Protein AF-A0A921NQ65-F1 (afdb_monomer)

Secondary structure (DSSP, 8-state):
---S-HHHHHHHHHHTT--HHHHS-HHHHHHHHHHHHHHIIIIIGGGT--TT-THHHHHHHHHHHHHHHSTTTT-----GGG-EEE--SSS--EEEP-TT--TTTTS---HHHHHHHTTTS--S-------

Solvent-accessible surface area (backbone atoms only — not comparable to full-atom values): 8045 Å² total; per-residue (Å²): 121,79,68,72,53,68,69,58,38,31,53,55,32,45,77,72,72,40,55,63,65,68,72,44,52,72,66,55,37,50,50,11,43,48,52,10,21,46,49,45,46,66,64,41,36,70,65,62,31,63,85,81,42,83,57,46,41,58,42,25,40,54,37,14,52,51,26,60,79,38,74,57,64,77,66,73,85,77,57,79,88,72,40,70,44,87,80,58,95,66,85,85,57,80,45,70,55,65,94,82,68,56,89,71,73,74,50,75,79,53,71,67,47,48,65,68,47,42,90,48,49,78,73,88,79,81,81,80,77,85,127

Radius of gyration: 17.72 Å; Cα contacts (8 Å, |Δi|>4): 131; chains: 1; bounding box: 49×41×45 Å

Sequence (131 aa):
MLYSTVAAWQSYATARGNLAPAAATADDAASALQRGSDHIRLHYIARGVPADAPEIAEAVHIAASIELDAPGAFSVTYTPGQDKILVRVGDLQWHPARSGSGAVDNVPVSLHIEALLRQYLGGTGVAVFVV

Organism: NCBI:txid1037889

Foldseek 3Di:
DQLEDLVVLCVVCVVVVHNLSVVDDPVLSVLLLVQLLVLCVVQPVVLFQDSPPPCSHVSSSVSSVVCSVPPCLQPDDDDQQVAWDQPDDDPGDTDRPDDDDDPSNPGDDDPVSCVSRVVRNDDDDDPPPDD

Mean predicted aligned error: 8.89 Å

pLDDT: mean 82.19, std 17.92, range [37.44, 97.88]

Structure (mmCIF, N/CA/C/O backbone):
data_AF-A0A921NQ65-F1
#
_entry.id   AF-A0A921NQ65-F1
#
loop_
_atom_site.group_PDB
_atom_site.id
_atom_site.type_symbol
_atom_site.label_atom_id
_atom_site.label_alt_id
_atom_site.label_comp_id
_atom_site.label_asym_id
_atom_site.label_entity_id
_atom_site.label_seq_id
_atom_site.pdbx_PDB_ins_code
_atom_site.Cartn_x
_atom_site.Cartn_y
_atom_site.Cartn_z
_atom_site.occupancy
_atom_site.B_iso_or_equiv
_atom_site.auth_seq_id
_atom_site.auth_comp_id
_atom_site.auth_asym_id
_atom_site.auth_atom_id
_atom_site.pdbx_PDB_model_num
ATOM 1 N N . MET A 1 1 ? 7.069 9.668 -1.888 1.00 84.44 1 MET A N 1
ATOM 2 C CA . MET A 1 1 ? 7.363 9.318 -3.297 1.00 84.44 1 MET A CA 1
ATOM 3 C C . MET A 1 1 ? 6.226 8.447 -3.779 1.00 84.44 1 MET A C 1
ATOM 5 O O . MET A 1 1 ? 5.801 7.592 -3.013 1.00 84.44 1 MET A O 1
ATOM 9 N N . LEU A 1 2 ? 5.717 8.701 -4.980 1.00 92.44 2 LEU A N 1
ATOM 10 C CA . LEU A 1 2 ? 4.639 7.920 -5.576 1.00 92.44 2 LEU A CA 1
ATOM 11 C C . LEU A 1 2 ? 5.250 6.890 -6.531 1.00 92.44 2 LEU A C 1
ATOM 13 O O . LEU A 1 2 ? 6.150 7.240 -7.292 1.00 92.44 2 LEU A O 1
ATOM 17 N N . TYR A 1 3 ? 4.777 5.646 -6.482 1.00 94.38 3 TYR A N 1
ATOM 18 C CA . TYR A 1 3 ? 5.324 4.539 -7.283 1.00 94.38 3 TYR A CA 1
ATOM 19 C C . TYR A 1 3 ? 4.348 4.019 -8.353 1.00 94.38 3 TYR A C 1
ATOM 21 O O . TYR A 1 3 ? 4.625 3.031 -9.024 1.00 94.38 3 TYR A O 1
ATOM 29 N N . SER A 1 4 ? 3.192 4.670 -8.508 1.00 96.31 4 SER A N 1
ATOM 30 C CA . SER A 1 4 ? 2.218 4.405 -9.570 1.00 96.31 4 SER A CA 1
ATOM 31 C C . SER A 1 4 ? 1.312 5.630 -9.776 1.00 96.31 4 SER A C 1
ATOM 33 O O . SER A 1 4 ? 1.537 6.680 -9.179 1.00 96.31 4 SER A O 1
ATOM 35 N N . THR A 1 5 ? 0.284 5.520 -10.616 1.00 97.38 5 THR A N 1
ATOM 36 C CA . THR A 1 5 ? -0.727 6.562 -10.856 1.00 97.38 5 THR A CA 1
ATOM 37 C C . THR A 1 5 ? -2.130 6.053 -10.528 1.00 97.38 5 THR A C 1
ATOM 39 O O . THR A 1 5 ? -2.390 4.851 -10.584 1.00 97.38 5 THR A O 1
ATOM 42 N N . VAL A 1 6 ? -3.063 6.968 -10.244 1.00 97.00 6 VAL A N 1
ATOM 43 C CA . VAL A 1 6 ? -4.472 6.618 -9.979 1.00 97.00 6 VAL A CA 1
ATOM 44 C C . VAL A 1 6 ? -5.102 5.903 -11.180 1.00 97.00 6 VAL A C 1
ATOM 46 O O . VAL A 1 6 ? -5.787 4.903 -11.002 1.00 97.00 6 VAL A O 1
ATOM 49 N N . ALA A 1 7 ? -4.808 6.342 -12.408 1.00 97.19 7 ALA A N 1
ATOM 50 C CA . ALA A 1 7 ? -5.337 5.712 -13.620 1.00 97.19 7 ALA A CA 1
ATOM 51 C C . ALA A 1 7 ? -4.840 4.264 -13.804 1.00 97.19 7 ALA A C 1
ATOM 53 O O . ALA A 1 7 ? -5.619 3.373 -14.160 1.00 97.19 7 ALA A O 1
ATOM 54 N N . ALA A 1 8 ? -3.555 4.007 -13.528 1.00 97.38 8 ALA A N 1
ATOM 55 C CA . ALA A 1 8 ? -2.993 2.657 -13.570 1.00 97.38 8 ALA A CA 1
ATOM 56 C C . ALA A 1 8 ? -3.624 1.757 -12.499 1.00 97.38 8 ALA A C 1
ATOM 58 O O . ALA A 1 8 ? -4.011 0.624 -12.791 1.00 97.38 8 ALA A O 1
ATOM 59 N N . TRP A 1 9 ? -3.808 2.287 -11.288 1.00 97.88 9 TRP A N 1
ATOM 60 C CA . TRP A 1 9 ? -4.472 1.578 -10.201 1.00 97.88 9 TRP A CA 1
ATOM 61 C C . TRP A 1 9 ? -5.934 1.243 -10.518 1.00 97.88 9 TRP A C 1
ATOM 63 O O . TRP A 1 9 ? -6.354 0.102 -10.335 1.00 97.88 9 TRP A O 1
ATOM 73 N N . GLN A 1 10 ? -6.706 2.193 -11.049 1.00 97.31 10 GLN A N 1
ATOM 74 C CA . GLN A 1 10 ? -8.097 1.971 -11.454 1.00 97.31 10 GLN A CA 1
ATOM 75 C C . GLN A 1 10 ? -8.211 0.909 -12.553 1.00 97.31 10 GLN A C 1
ATOM 77 O O . GLN A 1 10 ? -9.087 0.045 -12.486 1.00 97.31 10 GLN A O 1
ATOM 82 N N . SER A 1 11 ? -7.302 0.932 -13.532 1.00 97.31 11 SER A N 1
ATOM 83 C CA . SER A 1 11 ? -7.239 -0.082 -14.592 1.00 97.31 11 SER A CA 1
ATOM 84 C C . SER A 1 11 ? -6.936 -1.468 -14.016 1.00 97.31 11 SER A C 1
ATOM 86 O O . SER A 1 11 ? -7.628 -2.437 -14.330 1.00 97.31 11 SER A O 1
ATOM 88 N N . TYR A 1 12 ? -5.952 -1.548 -13.115 1.00 96.25 12 TYR A N 1
ATOM 89 C CA . TYR A 1 12 ? -5.598 -2.769 -12.392 1.00 96.25 12 TYR A CA 1
ATOM 90 C C . TYR A 1 12 ? -6.780 -3.323 -11.581 1.00 96.25 12 TYR A C 1
ATOM 92 O O . TYR A 1 12 ? -7.110 -4.503 -11.686 1.00 96.25 12 TYR A O 1
ATOM 100 N N . ALA A 1 13 ? -7.454 -2.472 -10.805 1.00 95.88 13 ALA A N 1
ATOM 101 C CA . ALA A 1 13 ? -8.585 -2.867 -9.972 1.00 95.88 13 ALA A CA 1
ATOM 102 C C . ALA A 1 13 ? -9.776 -3.347 -10.816 1.00 95.88 13 ALA A C 1
ATOM 104 O O . ALA A 1 13 ? -10.346 -4.404 -10.538 1.00 95.88 13 ALA A O 1
ATOM 105 N N . THR A 1 14 ? -10.086 -2.634 -11.902 1.00 95.69 14 THR A N 1
ATOM 106 C CA . THR A 1 14 ? -11.179 -2.982 -12.821 1.00 95.69 14 THR A CA 1
ATOM 107 C C . THR A 1 14 ? -10.934 -4.326 -13.504 1.00 95.69 14 THR A C 1
ATOM 109 O O . THR A 1 14 ? -11.851 -5.140 -13.588 1.00 95.69 14 THR A O 1
ATOM 112 N N . ALA A 1 15 ? -9.695 -4.616 -13.920 1.00 95.81 15 ALA A N 1
ATOM 113 C CA . ALA A 1 15 ? -9.329 -5.917 -14.487 1.00 95.81 15 ALA A CA 1
ATOM 114 C C . ALA A 1 15 ? -9.550 -7.084 -13.504 1.00 95.81 15 ALA A C 1
ATOM 116 O O . ALA A 1 15 ? -9.761 -8.220 -13.924 1.00 95.81 15 ALA A O 1
ATOM 117 N N . ARG A 1 16 ? -9.548 -6.804 -12.194 1.00 93.56 16 ARG A N 1
ATOM 118 C CA . ARG A 1 16 ? -9.845 -7.766 -11.121 1.00 93.56 16 ARG A CA 1
ATOM 119 C C . ARG A 1 16 ? -11.298 -7.705 -10.632 1.00 93.56 16 ARG A C 1
ATOM 121 O O . ARG A 1 16 ? -11.628 -8.356 -9.646 1.00 93.56 16 ARG A O 1
ATOM 128 N N . GLY A 1 17 ? -12.162 -6.940 -11.304 1.00 95.19 17 GLY A N 1
ATOM 129 C CA . GLY A 1 17 ? -13.578 -6.790 -10.958 1.00 95.19 17 GLY A CA 1
ATOM 130 C C . GLY A 1 17 ? -13.857 -5.858 -9.773 1.00 95.19 17 GLY A C 1
ATOM 131 O O . GLY A 1 17 ? -14.982 -5.836 -9.282 1.00 95.19 17 GLY A O 1
ATOM 132 N N . ASN A 1 18 ? -12.869 -5.085 -9.310 1.00 93.19 18 ASN A N 1
ATOM 133 C CA . ASN A 1 18 ? -13.050 -4.097 -8.249 1.00 93.19 18 ASN A CA 1
ATOM 134 C C . ASN A 1 18 ? -13.233 -2.691 -8.842 1.00 93.19 18 ASN A C 1
ATOM 136 O O . ASN A 1 18 ? -12.291 -2.097 -9.363 1.00 93.19 18 ASN A O 1
ATOM 140 N N . LEU A 1 19 ? -14.446 -2.148 -8.722 1.00 95.19 19 LEU A N 1
ATOM 141 C CA . LEU A 1 19 ? -14.793 -0.808 -9.204 1.00 95.19 19 LEU A CA 1
ATOM 142 C C . LEU A 1 19 ? -14.632 0.288 -8.139 1.00 95.19 19 LEU A C 1
ATOM 144 O O . LEU A 1 19 ? -14.779 1.463 -8.472 1.00 95.19 19 LEU A O 1
ATOM 148 N N . ALA A 1 20 ? -14.316 -0.054 -6.884 1.00 94.81 20 ALA A N 1
ATOM 149 C CA . ALA A 1 20 ? -14.239 0.918 -5.792 1.00 94.81 20 ALA A CA 1
ATOM 150 C C . ALA A 1 20 ? -13.258 2.077 -6.076 1.00 94.81 20 ALA A C 1
ATOM 152 O O . ALA A 1 20 ? -13.661 3.228 -5.908 1.00 94.81 20 ALA A O 1
ATOM 153 N N . PRO A 1 21 ? -12.040 1.852 -6.619 1.00 93.75 21 PRO A N 1
ATOM 154 C CA . PRO A 1 21 ? -11.126 2.954 -6.936 1.00 93.75 21 PRO A CA 1
ATOM 155 C C . PRO A 1 21 ? -11.615 3.864 -8.070 1.00 93.75 21 PRO A C 1
ATOM 157 O O . PRO A 1 21 ? -11.235 5.030 -8.130 1.00 93.75 21 PRO A O 1
ATOM 160 N N . ALA A 1 22 ? -12.429 3.337 -8.990 1.00 93.62 22 ALA A N 1
ATOM 161 C CA . ALA A 1 22 ? -13.018 4.113 -10.082 1.00 93.62 22 ALA A CA 1
ATOM 162 C C . ALA A 1 22 ? -14.256 4.906 -9.628 1.00 93.62 22 ALA A C 1
ATOM 164 O O . ALA A 1 22 ? -14.565 5.943 -10.207 1.00 93.62 22 ALA A O 1
ATOM 165 N N . ALA A 1 23 ? -14.951 4.423 -8.594 1.00 95.00 23 ALA A N 1
ATOM 166 C CA . ALA A 1 23 ? -16.097 5.092 -7.985 1.00 95.00 23 ALA A CA 1
ATOM 167 C C . ALA A 1 23 ? -15.706 6.131 -6.916 1.00 95.00 23 ALA A C 1
ATOM 169 O O . ALA A 1 23 ? -16.529 6.972 -6.556 1.00 95.00 23 ALA A O 1
ATOM 170 N N . ALA A 1 24 ? -14.477 6.070 -6.396 1.00 95.25 24 ALA A N 1
ATOM 171 C CA . ALA A 1 24 ? -13.958 7.012 -5.411 1.00 95.25 24 ALA A CA 1
ATOM 172 C C . ALA A 1 24 ? -13.771 8.425 -5.988 1.00 95.25 24 ALA A C 1
ATOM 174 O O . ALA A 1 24 ? -13.567 8.613 -7.190 1.00 95.25 24 ALA A O 1
ATOM 175 N N . THR A 1 25 ? -13.792 9.433 -5.112 1.00 96.56 25 THR A N 1
ATOM 176 C CA . THR A 1 25 ? -13.436 10.800 -5.505 1.00 96.56 25 THR A CA 1
ATOM 177 C C . THR A 1 25 ? -11.956 10.880 -5.894 1.00 96.56 25 THR A C 1
ATOM 179 O O . THR A 1 25 ? -11.139 10.059 -5.469 1.00 96.56 25 THR A O 1
ATOM 182 N N . ALA A 1 26 ? -11.589 11.888 -6.693 1.00 94.44 26 ALA A N 1
ATOM 183 C CA . ALA A 1 26 ? -10.196 12.092 -7.091 1.00 94.44 26 ALA A CA 1
ATOM 184 C C . ALA A 1 26 ? -9.271 12.285 -5.875 1.00 94.44 26 ALA A C 1
ATOM 186 O O . ALA A 1 26 ? -8.170 11.734 -5.854 1.00 94.44 26 ALA A O 1
ATOM 187 N N . ASP A 1 27 ? -9.742 13.005 -4.853 1.00 96.19 27 ASP A N 1
ATOM 188 C CA . ASP A 1 27 ? -8.981 13.281 -3.633 1.00 96.19 27 ASP A CA 1
ATOM 189 C C . ASP A 1 27 ? -8.820 12.029 -2.762 1.00 96.19 27 ASP A C 1
ATOM 191 O O . ASP A 1 27 ? -7.720 11.763 -2.266 1.00 96.19 27 ASP A O 1
ATOM 195 N N . ASP A 1 28 ? -9.873 11.218 -2.620 1.00 96.31 28 ASP A N 1
ATOM 196 C CA . ASP A 1 28 ? -9.814 9.965 -1.859 1.00 96.31 28 ASP A CA 1
ATOM 197 C C . ASP A 1 28 ? -8.889 8.954 -2.537 1.00 96.31 28 ASP A C 1
ATOM 199 O O . ASP A 1 28 ? -8.032 8.356 -1.882 1.00 96.31 28 ASP A O 1
ATOM 203 N N . ALA A 1 29 ? -9.001 8.809 -3.861 1.00 95.94 29 ALA A N 1
ATOM 204 C CA . ALA A 1 29 ? -8.144 7.924 -4.637 1.00 95.94 29 ALA A CA 1
ATOM 205 C C . ALA A 1 29 ? -6.673 8.374 -4.588 1.00 95.94 29 ALA A C 1
ATOM 207 O O . ALA A 1 29 ? -5.778 7.555 -4.368 1.00 95.94 29 ALA A O 1
ATOM 208 N N . ALA A 1 30 ? -6.401 9.675 -4.737 1.00 97.00 30 ALA A N 1
ATOM 209 C CA . ALA A 1 30 ? -5.046 10.210 -4.631 1.00 97.00 30 ALA A CA 1
ATOM 210 C C . ALA A 1 30 ? -4.461 9.995 -3.225 1.00 97.00 30 ALA A C 1
ATOM 212 O O . ALA A 1 30 ? -3.316 9.558 -3.085 1.00 97.00 30 ALA A O 1
ATOM 213 N N . SER A 1 31 ? -5.259 10.238 -2.184 1.00 97.19 31 SER A N 1
ATOM 214 C CA . SER A 1 31 ? -4.836 10.068 -0.792 1.00 97.19 31 SER A CA 1
ATOM 215 C C . SER A 1 31 ? -4.589 8.600 -0.432 1.00 97.19 31 SER A C 1
ATOM 217 O O . SER A 1 31 ? -3.600 8.290 0.233 1.00 97.19 31 SER A O 1
ATOM 219 N N . ALA A 1 32 ? -5.443 7.682 -0.892 1.00 97.25 32 ALA A N 1
ATOM 220 C CA . ALA A 1 32 ? -5.262 6.245 -0.697 1.00 97.25 32 ALA A CA 1
ATOM 221 C C . ALA A 1 32 ? -4.003 5.728 -1.413 1.00 97.25 32 ALA A C 1
ATOM 223 O O . ALA A 1 32 ? -3.215 4.987 -0.823 1.00 97.25 32 ALA A O 1
ATOM 224 N N . LEU A 1 33 ? -3.751 6.182 -2.647 1.00 97.69 33 LEU A N 1
ATOM 225 C CA . LEU A 1 33 ? -2.542 5.827 -3.395 1.00 97.69 33 LEU A CA 1
ATOM 226 C C . LEU A 1 33 ? -1.266 6.345 -2.718 1.00 97.69 33 LEU A C 1
ATOM 228 O O . LEU A 1 33 ? -0.248 5.644 -2.694 1.00 97.69 33 LEU A O 1
ATOM 232 N N . GLN A 1 34 ? -1.319 7.549 -2.144 1.00 97.62 34 GLN A N 1
ATOM 233 C CA . GLN A 1 34 ? -0.213 8.113 -1.375 1.00 97.62 34 GLN A CA 1
ATOM 234 C C . GLN A 1 34 ? 0.085 7.259 -0.134 1.00 97.62 34 GLN A C 1
ATOM 236 O O . GLN A 1 34 ? 1.227 6.836 0.042 1.00 97.62 34 GLN A O 1
ATOM 241 N N . ARG A 1 35 ? -0.932 6.924 0.676 1.00 96.50 35 ARG A N 1
ATOM 242 C CA . ARG A 1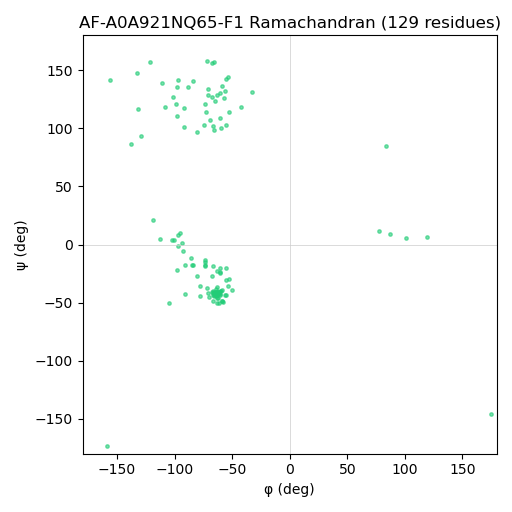 35 ? -0.763 6.072 1.870 1.00 96.50 35 ARG A CA 1
ATOM 243 C C . ARG A 1 35 ? -0.263 4.670 1.519 1.00 96.50 35 ARG A C 1
ATOM 245 O O . ARG A 1 35 ? 0.666 4.176 2.157 1.00 96.50 35 ARG A O 1
ATOM 252 N N . GLY A 1 36 ? -0.797 4.064 0.457 1.00 96.31 36 GLY A N 1
ATOM 253 C CA . GLY A 1 36 ? -0.313 2.781 -0.056 1.00 96.31 36 GLY A CA 1
ATOM 254 C C . GLY A 1 36 ? 1.156 2.840 -0.493 1.00 96.31 36 GLY A C 1
ATOM 255 O O . GLY A 1 36 ? 1.946 1.965 -0.143 1.00 96.31 36 GLY A O 1
ATOM 256 N N . SER A 1 37 ? 1.556 3.910 -1.187 1.00 96.75 37 SER A N 1
ATOM 257 C CA . SER A 1 37 ? 2.954 4.141 -1.586 1.00 96.75 37 SER A CA 1
ATOM 258 C C . SER A 1 37 ? 3.885 4.308 -0.386 1.00 96.75 37 SER A C 1
ATOM 260 O O . SER A 1 37 ? 4.999 3.779 -0.385 1.00 96.75 37 SER A O 1
ATOM 262 N N . ASP A 1 38 ? 3.438 5.020 0.647 1.00 95.44 38 ASP A N 1
ATOM 263 C CA . ASP A 1 38 ? 4.213 5.199 1.871 1.00 95.44 38 ASP A CA 1
ATOM 264 C C . ASP A 1 38 ? 4.390 3.886 2.635 1.00 95.44 38 ASP A C 1
ATOM 266 O O . ASP A 1 38 ? 5.503 3.606 3.082 1.00 95.44 38 ASP A O 1
ATOM 270 N N . HIS A 1 39 ? 3.357 3.039 2.705 1.00 94.44 39 HIS A N 1
ATOM 271 C CA . HIS A 1 39 ? 3.474 1.702 3.289 1.00 94.44 39 HIS A CA 1
ATOM 272 C C . HIS A 1 39 ? 4.526 0.854 2.557 1.00 94.44 39 HIS A C 1
ATOM 274 O O . HIS A 1 39 ? 5.427 0.313 3.198 1.00 94.44 39 HIS A O 1
ATOM 280 N N . ILE A 1 40 ? 4.488 0.797 1.219 1.00 95.44 40 ILE A N 1
ATOM 281 C CA . ILE A 1 40 ? 5.473 0.028 0.439 1.00 95.44 40 ILE A CA 1
ATOM 282 C C . ILE A 1 40 ? 6.894 0.566 0.629 1.00 95.44 40 ILE A C 1
ATOM 284 O O . ILE A 1 40 ? 7.834 -0.206 0.837 1.00 95.44 40 ILE A O 1
ATOM 288 N N . ARG A 1 41 ? 7.059 1.891 0.639 1.00 94.44 41 ARG A N 1
ATOM 289 C CA . ARG A 1 41 ? 8.359 2.530 0.863 1.00 94.44 41 ARG A CA 1
ATOM 290 C C . ARG A 1 41 ? 8.944 2.209 2.231 1.00 94.44 41 ARG A C 1
ATOM 292 O O . ARG A 1 41 ? 10.116 1.854 2.332 1.00 94.44 41 ARG A O 1
ATOM 299 N N . LEU A 1 42 ? 8.145 2.399 3.276 1.00 91.12 42 LEU A N 1
ATOM 300 C CA . LEU A 1 42 ? 8.603 2.305 4.658 1.00 91.12 42 LEU A CA 1
ATOM 301 C C . LEU A 1 42 ? 8.740 0.858 5.117 1.00 91.12 42 LEU A C 1
ATOM 303 O O . LEU A 1 42 ? 9.652 0.559 5.882 1.00 91.12 42 LEU A O 1
ATOM 307 N N . HIS A 1 43 ? 7.858 -0.028 4.656 1.00 89.31 43 HIS A N 1
ATOM 308 C CA . HIS A 1 43 ? 7.865 -1.413 5.094 1.00 89.31 43 HIS A CA 1
ATOM 309 C C . HIS A 1 43 ? 8.724 -2.304 4.199 1.00 89.31 43 HIS A C 1
ATOM 311 O O . HIS A 1 43 ? 9.478 -3.097 4.733 1.00 89.31 43 HIS A O 1
ATOM 317 N N . TYR A 1 44 ? 8.685 -2.177 2.870 1.00 91.88 44 TYR A N 1
ATOM 318 C CA . TYR A 1 44 ? 9.345 -3.141 1.976 1.00 91.88 44 TYR A CA 1
ATOM 319 C C . TYR A 1 44 ? 10.634 -2.601 1.358 1.00 91.88 44 TYR A C 1
ATOM 321 O O . TYR A 1 44 ? 11.683 -3.238 1.466 1.00 91.88 44 TYR A O 1
ATOM 329 N N . ILE A 1 45 ? 10.600 -1.404 0.765 1.00 92.56 45 ILE A N 1
ATOM 330 C CA . ILE A 1 45 ? 11.791 -0.823 0.118 1.00 92.56 45 ILE A CA 1
ATOM 331 C C . ILE A 1 45 ? 12.892 -0.562 1.154 1.00 92.56 45 ILE A C 1
ATOM 333 O O . ILE A 1 45 ? 14.052 -0.902 0.934 1.00 92.56 45 ILE A O 1
ATOM 337 N N . ALA A 1 46 ? 12.530 -0.053 2.335 1.00 90.19 46 ALA A N 1
ATOM 338 C CA . ALA A 1 46 ? 13.471 0.122 3.443 1.00 90.19 46 ALA A CA 1
ATOM 339 C C . ALA A 1 46 ? 14.112 -1.198 3.931 1.00 90.19 46 ALA A C 1
ATOM 341 O O . ALA A 1 46 ? 15.172 -1.161 4.551 1.00 90.19 46 ALA A O 1
ATOM 342 N N . ARG A 1 47 ? 13.500 -2.357 3.639 1.00 87.44 47 ARG A N 1
ATOM 343 C CA . ARG A 1 47 ? 14.012 -3.703 3.966 1.00 87.44 47 ARG A CA 1
ATOM 344 C C . ARG A 1 47 ? 14.795 -4.349 2.816 1.00 87.44 47 ARG A C 1
ATOM 346 O O . ARG A 1 47 ? 15.146 -5.521 2.912 1.00 87.44 47 ARG A O 1
ATOM 353 N N . GLY A 1 48 ? 15.097 -3.594 1.758 1.00 89.69 48 GLY A N 1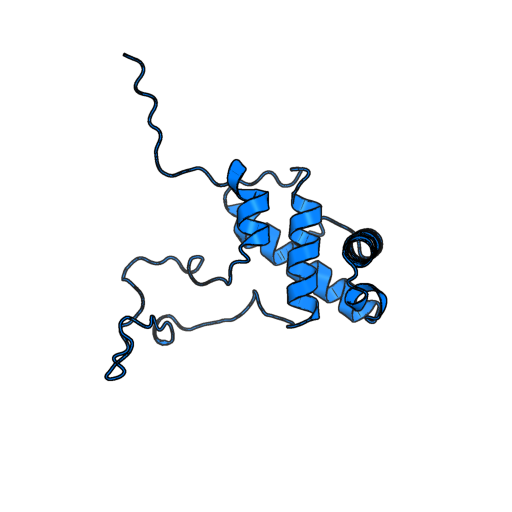
ATOM 354 C CA . GLY A 1 48 ? 15.958 -4.035 0.660 1.00 89.69 48 GLY A CA 1
ATOM 355 C C . GLY A 1 48 ? 15.224 -4.483 -0.602 1.00 89.69 48 GLY A C 1
ATOM 356 O O . GLY A 1 48 ? 15.881 -4.923 -1.542 1.00 89.69 48 GLY A O 1
ATOM 357 N N . VAL A 1 49 ? 13.894 -4.348 -0.665 1.00 92.62 49 VAL A N 1
ATOM 358 C CA . VAL A 1 49 ? 13.173 -4.543 -1.931 1.00 92.62 49 VAL A CA 1
ATOM 359 C C . VAL A 1 49 ? 13.557 -3.413 -2.902 1.00 92.62 49 VAL A C 1
ATOM 361 O O . VAL A 1 49 ? 13.443 -2.242 -2.526 1.00 92.62 49 VAL A O 1
ATOM 364 N N . PRO A 1 50 ? 14.006 -3.713 -4.136 1.00 93.81 50 PRO A N 1
ATOM 365 C CA . PRO A 1 50 ? 14.353 -2.681 -5.110 1.00 93.81 50 PRO A CA 1
ATOM 366 C C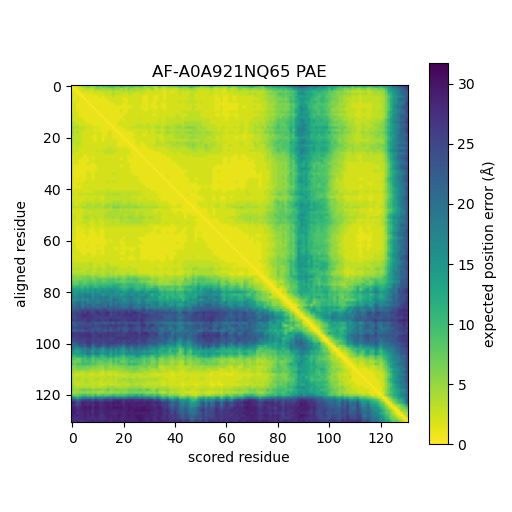 . PRO A 1 50 ? 13.147 -1.793 -5.432 1.00 93.81 50 PRO A C 1
ATOM 368 O O . PRO A 1 50 ? 12.059 -2.285 -5.725 1.00 93.81 50 PRO A O 1
ATOM 371 N N . ALA A 1 51 ? 13.331 -0.472 -5.380 1.00 93.31 51 ALA A N 1
ATOM 372 C CA . ALA A 1 51 ? 12.255 0.492 -5.628 1.00 93.31 51 ALA A CA 1
ATOM 373 C C . ALA A 1 51 ? 11.750 0.487 -7.084 1.00 93.31 51 ALA A C 1
ATOM 375 O O . ALA A 1 51 ? 10.669 1.001 -7.362 1.00 93.31 51 ALA A O 1
ATOM 376 N N . ASP A 1 52 ? 12.548 -0.064 -7.994 1.00 93.44 52 ASP A N 1
ATOM 377 C CA . ASP A 1 52 ? 12.291 -0.240 -9.420 1.00 93.44 52 ASP A CA 1
ATOM 378 C C . ASP A 1 52 ? 11.856 -1.669 -9.783 1.00 93.44 52 ASP A C 1
ATOM 380 O O . ASP A 1 52 ? 11.664 -1.962 -10.964 1.00 93.44 52 ASP A O 1
ATOM 384 N N . ALA A 1 53 ? 11.674 -2.558 -8.796 1.00 94.00 53 ALA A N 1
ATOM 385 C CA . ALA A 1 53 ? 11.155 -3.896 -9.054 1.00 94.00 53 ALA A CA 1
ATOM 386 C C . ALA A 1 53 ? 9.761 -3.807 -9.712 1.00 94.00 53 ALA A C 1
ATOM 388 O O . ALA A 1 53 ? 8.926 -2.999 -9.281 1.00 94.00 53 ALA A O 1
ATOM 389 N N . PRO A 1 54 ? 9.482 -4.617 -10.751 1.00 93.62 54 PRO A N 1
ATOM 390 C CA . PRO A 1 54 ? 8.239 -4.520 -11.520 1.00 93.62 54 PRO A CA 1
ATOM 391 C C . PRO A 1 54 ? 6.986 -4.756 -10.662 1.00 93.62 54 PRO A C 1
ATOM 393 O O . PRO A 1 54 ? 5.913 -4.236 -10.965 1.00 93.62 54 PRO A O 1
ATOM 396 N N . GLU A 1 55 ? 7.128 -5.479 -9.554 1.00 95.25 55 GLU A N 1
ATOM 397 C CA . GLU A 1 55 ? 6.076 -5.777 -8.591 1.00 95.25 55 GLU A CA 1
ATOM 398 C C . GLU A 1 55 ? 5.679 -4.579 -7.712 1.00 95.25 55 GLU A C 1
ATOM 400 O O . GLU A 1 55 ? 4.599 -4.588 -7.122 1.00 95.25 55 GLU A O 1
ATOM 405 N N . ILE A 1 56 ? 6.504 -3.528 -7.611 1.00 96.12 56 ILE A N 1
ATOM 406 C CA . ILE A 1 56 ? 6.239 -2.394 -6.708 1.00 96.12 56 ILE A CA 1
ATOM 407 C C . ILE A 1 56 ? 4.925 -1.694 -7.054 1.00 96.12 56 ILE A C 1
ATOM 409 O O . ILE A 1 56 ? 4.138 -1.391 -6.157 1.00 96.12 56 ILE A O 1
ATOM 413 N N . ALA A 1 57 ? 4.654 -1.457 -8.338 1.00 96.94 57 ALA A N 1
ATOM 414 C CA . ALA A 1 57 ? 3.421 -0.790 -8.750 1.00 96.94 57 ALA A CA 1
ATOM 415 C C . ALA A 1 57 ? 2.183 -1.611 -8.350 1.00 96.94 57 ALA A C 1
ATOM 417 O O . ALA A 1 57 ? 1.210 -1.063 -7.833 1.00 96.94 57 ALA A O 1
ATOM 418 N N . GLU A 1 58 ? 2.239 -2.933 -8.524 1.00 96.69 58 GLU A N 1
ATOM 419 C CA . GLU A 1 58 ? 1.168 -3.837 -8.109 1.00 96.69 58 GLU A CA 1
ATOM 420 C C . GLU A 1 58 ? 1.010 -3.884 -6.580 1.00 96.69 58 GLU A C 1
ATOM 422 O O . GLU A 1 58 ? -0.110 -3.764 -6.078 1.00 96.69 58 GLU A O 1
ATOM 427 N N . ALA A 1 59 ? 2.112 -3.960 -5.830 1.00 96.62 59 ALA A N 1
ATOM 428 C CA . ALA A 1 59 ? 2.098 -3.892 -4.368 1.00 96.62 59 ALA A CA 1
ATOM 429 C C . ALA A 1 59 ? 1.400 -2.618 -3.866 1.00 96.62 59 ALA A C 1
ATOM 431 O O . ALA A 1 59 ? 0.575 -2.660 -2.950 1.00 96.62 59 ALA A O 1
ATOM 432 N N . VAL A 1 60 ? 1.694 -1.485 -4.508 1.00 97.62 60 VAL A N 1
ATOM 433 C CA . VAL A 1 60 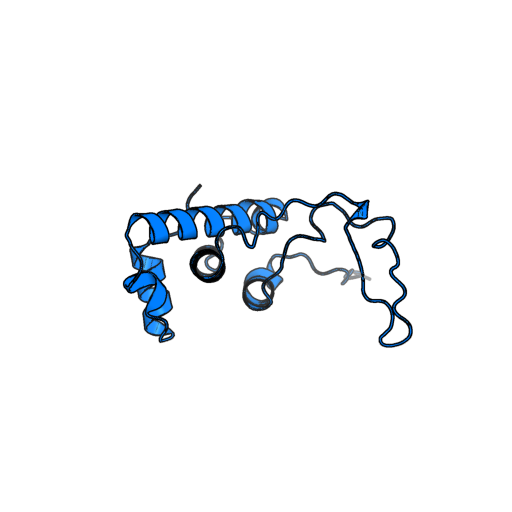? 1.102 -0.181 -4.200 1.00 97.62 60 VAL A CA 1
ATOM 434 C C . VAL A 1 60 ? -0.392 -0.168 -4.500 1.00 97.62 60 VAL A C 1
ATOM 436 O O . VAL A 1 60 ? -1.149 0.352 -3.690 1.00 97.62 60 VAL A O 1
ATOM 439 N N . HIS A 1 61 ? -0.846 -0.763 -5.605 1.00 97.62 61 HIS A N 1
ATOM 440 C CA . HIS A 1 61 ? -2.276 -0.867 -5.922 1.00 97.62 61 HIS A CA 1
ATOM 441 C C . HIS A 1 61 ? -3.051 -1.672 -4.875 1.00 97.62 61 HIS A C 1
ATOM 443 O O . HIS A 1 61 ? -4.164 -1.302 -4.490 1.00 97.62 61 HIS A O 1
ATOM 449 N N . ILE A 1 62 ? -2.465 -2.766 -4.388 1.00 96.50 62 ILE A N 1
ATOM 450 C CA . ILE A 1 62 ? -3.071 -3.585 -3.336 1.00 96.50 62 ILE A CA 1
ATOM 451 C C . ILE A 1 62 ? -3.136 -2.788 -2.030 1.00 96.50 62 ILE A C 1
ATOM 453 O O . ILE A 1 62 ? -4.201 -2.707 -1.419 1.00 96.50 62 ILE A O 1
ATOM 457 N N . ALA A 1 63 ? -2.032 -2.149 -1.633 1.00 96.69 63 ALA A N 1
ATOM 458 C CA . ALA A 1 63 ? -1.987 -1.318 -0.431 1.00 96.69 63 ALA A CA 1
ATOM 459 C C . ALA A 1 63 ? -2.961 -0.128 -0.512 1.00 96.69 63 ALA A C 1
ATOM 461 O O . ALA A 1 63 ? -3.670 0.154 0.449 1.00 96.69 63 ALA A O 1
ATOM 462 N N . ALA A 1 64 ? -3.053 0.527 -1.671 1.00 97.00 64 ALA A N 1
ATOM 463 C CA . ALA A 1 64 ? -3.981 1.627 -1.915 1.00 97.00 64 ALA A CA 1
ATOM 464 C C . ALA A 1 64 ? -5.443 1.179 -1.813 1.00 97.00 64 ALA A C 1
ATOM 466 O O . ALA A 1 64 ? -6.267 1.915 -1.287 1.00 97.00 64 ALA A O 1
ATOM 467 N N . SER A 1 65 ? -5.763 -0.042 -2.254 1.00 96.62 65 SER A N 1
ATOM 468 C CA . SER A 1 65 ? -7.115 -0.604 -2.109 1.00 96.62 65 SER A CA 1
ATOM 469 C C . SER A 1 65 ? -7.484 -0.804 -0.640 1.00 96.62 65 SER A C 1
ATOM 471 O O . SER A 1 65 ? -8.573 -0.422 -0.230 1.00 96.62 65 SER A O 1
ATOM 473 N N . ILE A 1 66 ? -6.548 -1.298 0.175 1.00 95.50 66 ILE A N 1
ATOM 474 C CA . ILE A 1 66 ? -6.751 -1.437 1.625 1.00 95.50 66 ILE A CA 1
ATOM 475 C C . ILE A 1 66 ? -6.938 -0.062 2.287 1.00 95.50 66 ILE A C 1
ATOM 477 O O . ILE A 1 66 ? -7.823 0.110 3.117 1.00 95.50 66 ILE A O 1
ATOM 481 N N . GLU A 1 67 ? -6.142 0.932 1.893 1.00 96.06 67 GLU A N 1
ATOM 482 C CA . GLU A 1 67 ? -6.213 2.308 2.410 1.00 96.06 67 GLU A CA 1
ATOM 483 C C . GLU A 1 67 ? -7.422 3.114 1.911 1.00 96.06 67 GLU A C 1
ATOM 485 O O . GLU A 1 67 ? -7.750 4.149 2.501 1.00 96.06 67 GLU A O 1
ATOM 490 N N . LEU A 1 68 ? -8.057 2.683 0.819 1.00 96.25 68 LEU A N 1
ATOM 491 C CA . LEU A 1 68 ? -9.318 3.240 0.337 1.00 96.25 68 LEU A CA 1
ATOM 492 C C . LEU A 1 68 ? -10.489 2.709 1.166 1.00 96.25 68 LEU A C 1
ATOM 494 O O . LEU A 1 68 ? -11.342 3.490 1.576 1.00 96.25 68 LEU A O 1
ATOM 498 N N . ASP A 1 69 ? -10.491 1.406 1.450 1.00 95.31 69 ASP A N 1
ATOM 499 C CA . ASP A 1 69 ? -11.529 0.760 2.257 1.00 95.31 69 ASP A CA 1
ATOM 500 C C . ASP A 1 69 ? -11.413 1.136 3.746 1.00 95.31 69 ASP A C 1
ATOM 502 O O . ASP A 1 69 ? -12.420 1.326 4.430 1.00 95.31 69 ASP A O 1
ATOM 506 N N . ALA A 1 70 ? -10.184 1.265 4.254 1.00 93.75 70 ALA A N 1
ATOM 507 C CA . ALA A 1 70 ? -9.880 1.610 5.639 1.00 93.75 70 ALA A CA 1
ATOM 508 C C . ALA A 1 70 ? -8.723 2.628 5.720 1.00 93.75 70 ALA A C 1
ATOM 510 O O . ALA A 1 70 ? -7.560 2.245 5.890 1.00 93.75 70 ALA A O 1
ATOM 511 N N . PRO A 1 71 ? -9.016 3.939 5.631 1.00 94.31 71 PRO A N 1
ATOM 512 C CA . PRO A 1 71 ? -7.998 4.979 5.732 1.00 94.31 71 PRO A CA 1
ATOM 513 C C . PRO A 1 71 ? -7.200 4.901 7.040 1.00 94.31 71 PRO A C 1
ATOM 515 O O . PRO A 1 71 ? -7.762 4.939 8.133 1.00 94.31 71 PRO A O 1
ATOM 518 N N . GLY A 1 72 ? -5.874 4.837 6.925 1.00 89.31 72 GLY A N 1
ATOM 519 C CA . GLY A 1 72 ? -4.948 4.738 8.050 1.00 89.31 72 GLY A CA 1
ATOM 520 C C . GLY A 1 72 ? -4.677 3.310 8.524 1.00 89.31 72 GLY A C 1
ATOM 521 O O . GLY A 1 72 ? -4.018 3.152 9.554 1.00 89.31 72 GLY A O 1
ATOM 522 N N . ALA A 1 73 ? -5.128 2.285 7.791 1.00 89.75 73 ALA A N 1
ATOM 523 C CA . ALA A 1 73 ? -4.892 0.880 8.121 1.00 89.75 73 ALA A CA 1
ATOM 524 C C . ALA A 1 73 ? -3.412 0.577 8.409 1.00 89.75 73 ALA A C 1
ATOM 526 O O . ALA A 1 73 ? -3.115 -0.150 9.352 1.00 89.75 73 ALA A O 1
ATOM 527 N N . PHE A 1 74 ? -2.476 1.172 7.663 1.00 88.62 74 PHE A N 1
ATOM 528 C CA . PHE A 1 74 ? -1.039 0.938 7.856 1.00 88.62 74 PHE A CA 1
ATOM 529 C C . PHE A 1 74 ? -0.344 1.940 8.788 1.00 88.62 74 PHE A C 1
ATOM 531 O O . PHE A 1 74 ? 0.868 1.857 8.974 1.00 88.62 74 PHE A O 1
ATOM 538 N N . SER A 1 75 ? -1.081 2.896 9.360 1.00 84.06 75 SER A N 1
ATOM 539 C CA . SER A 1 75 ? -0.533 4.011 10.154 1.00 84.06 75 SER A CA 1
ATOM 540 C C . SER A 1 75 ? -1.023 4.018 11.607 1.00 84.06 75 SER A C 1
ATOM 542 O O . SER A 1 75 ? -0.987 5.052 12.275 1.00 84.06 75 SER A O 1
ATOM 544 N N . VAL A 1 76 ? -1.494 2.874 12.109 1.00 79.88 76 VAL A N 1
ATOM 545 C CA . VAL A 1 76 ? -1.967 2.742 13.491 1.00 79.88 76 VAL A CA 1
ATOM 546 C C . VAL A 1 76 ? -0.806 2.948 14.461 1.00 79.88 76 VAL A C 1
ATOM 548 O O . VAL A 1 76 ? 0.202 2.244 14.419 1.00 79.88 76 VAL A O 1
ATOM 551 N N . THR A 1 77 ? -0.960 3.910 15.367 1.00 79.44 77 THR A N 1
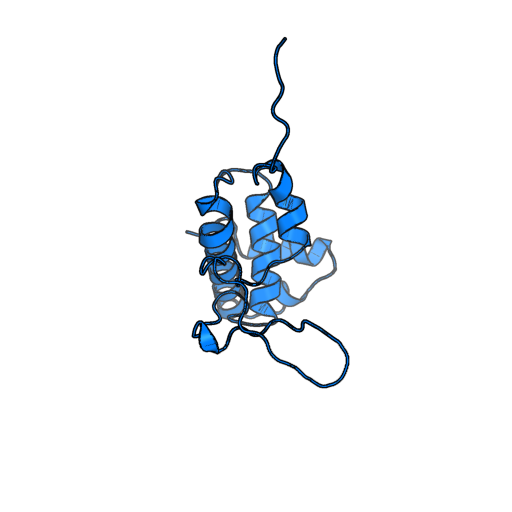ATOM 552 C CA . THR A 1 77 ? -0.030 4.118 16.474 1.00 79.44 77 THR A CA 1
ATOM 553 C C . THR A 1 77 ? -0.455 3.264 17.662 1.00 79.44 77 THR A C 1
ATOM 555 O O . THR A 1 77 ? -1.629 3.198 18.021 1.00 79.44 77 THR A O 1
ATOM 558 N N . TYR A 1 78 ? 0.509 2.600 18.289 1.00 71.44 78 TYR A N 1
ATOM 559 C CA . TYR A 1 78 ? 0.291 1.851 19.519 1.00 71.44 78 TYR A CA 1
ATOM 560 C C . TYR A 1 78 ? 1.382 2.209 20.524 1.00 71.44 78 TYR A C 1
ATOM 562 O O . TYR A 1 78 ? 2.523 2.507 20.168 1.00 71.44 78 TYR A O 1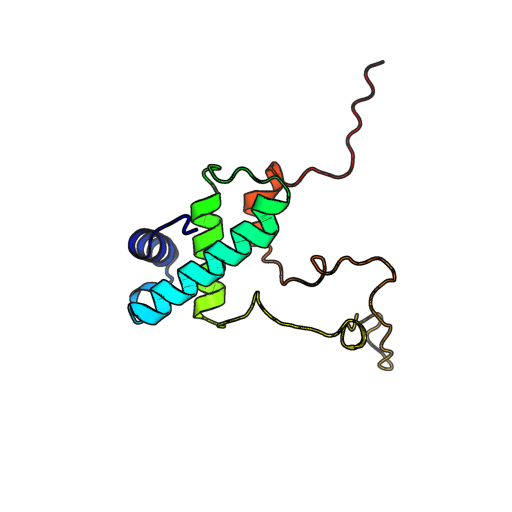
ATOM 570 N N . THR A 1 79 ? 1.032 2.187 21.804 1.00 71.56 79 THR A N 1
ATOM 571 C CA . THR A 1 79 ? 2.031 2.134 22.872 1.00 71.56 79 THR A CA 1
ATOM 572 C C . THR A 1 79 ? 2.426 0.671 23.072 1.00 71.56 79 THR A C 1
ATOM 574 O O . THR A 1 79 ? 1.544 -0.185 23.039 1.00 71.56 79 THR A O 1
ATOM 577 N N . PRO A 1 80 ? 3.703 0.329 23.318 1.00 67.81 80 PRO A N 1
ATOM 578 C CA . PRO A 1 80 ? 4.116 -1.072 23.461 1.00 67.81 80 PRO A CA 1
ATOM 579 C C . PRO A 1 80 ? 3.305 -1.885 24.488 1.00 67.81 80 PRO A C 1
ATOM 581 O O . PRO A 1 80 ? 3.104 -3.077 24.305 1.00 67.81 80 PRO A O 1
ATOM 584 N N . GLY A 1 81 ? 2.769 -1.247 25.537 1.00 63.84 81 GLY A N 1
ATOM 585 C CA . GLY A 1 81 ? 1.895 -1.903 26.522 1.00 63.84 81 GLY A CA 1
ATOM 586 C C . GLY A 1 81 ? 0.472 -2.223 26.034 1.00 63.84 81 GLY A C 1
ATOM 587 O O . GLY A 1 81 ? -0.244 -2.965 26.702 1.00 63.84 81 GLY A O 1
ATOM 588 N N . GLN A 1 82 ? 0.045 -1.671 24.896 1.00 66.38 82 GLN A N 1
ATOM 589 C CA . GLN A 1 82 ? -1.219 -2.012 24.230 1.00 66.38 82 GLN A CA 1
ATOM 590 C C . GLN A 1 82 ? -1.089 -3.229 23.311 1.00 66.38 82 GLN A C 1
ATOM 592 O O . GLN A 1 82 ? -2.113 -3.749 22.867 1.00 66.38 82 GLN A O 1
ATOM 597 N N . ASP A 1 83 ? 0.137 -3.680 23.041 1.00 66.62 83 ASP A N 1
ATOM 598 C CA . ASP A 1 83 ? 0.385 -4.828 22.186 1.00 66.62 83 ASP A CA 1
ATOM 599 C C . ASP A 1 83 ? 0.005 -6.127 22.905 1.00 66.62 83 ASP A C 1
ATOM 601 O O . ASP A 1 83 ? 0.484 -6.442 24.001 1.00 66.62 83 ASP A O 1
ATOM 605 N N . LYS A 1 84 ? -0.928 -6.856 22.303 1.00 66.19 84 LYS A N 1
ATOM 606 C CA . LYS A 1 84 ? -1.624 -7.981 22.916 1.00 66.19 84 LYS A CA 1
ATOM 607 C C . LYS A 1 84 ? -1.607 -9.154 21.955 1.00 66.19 84 LYS A C 1
ATOM 609 O O . LYS A 1 84 ? -2.243 -9.107 20.906 1.00 66.19 84 LYS A O 1
ATOM 614 N N . ILE A 1 85 ? -0.951 -10.239 22.355 1.00 65.50 85 ILE A N 1
ATOM 615 C CA . ILE A 1 85 ? -0.973 -11.499 21.609 1.00 65.50 85 ILE A CA 1
ATOM 616 C C . ILE A 1 85 ? -1.951 -12.453 22.295 1.00 65.50 85 ILE A C 1
ATOM 618 O O . ILE A 1 85 ? -1.856 -12.700 23.498 1.00 65.50 85 ILE A O 1
ATOM 622 N N . LEU A 1 86 ? -2.898 -13.002 21.530 1.00 59.81 86 LEU A N 1
ATOM 623 C CA . LEU A 1 86 ? -3.7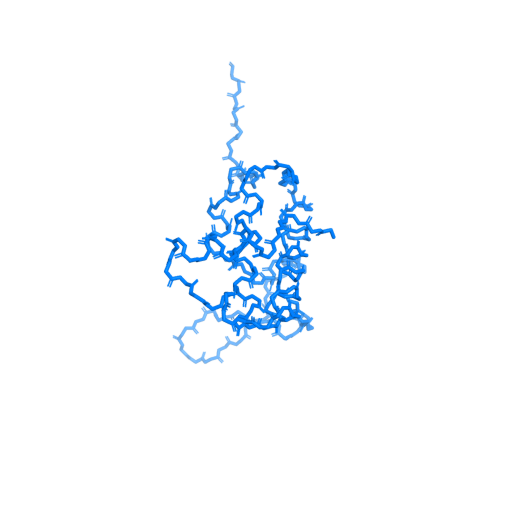86 -14.057 22.011 1.00 59.81 86 LEU A CA 1
ATOM 624 C C . LEU A 1 86 ? -3.003 -15.375 22.081 1.00 59.81 86 LEU A C 1
ATOM 626 O O . LEU A 1 86 ? -2.748 -16.008 21.062 1.00 59.81 86 LEU A O 1
ATOM 630 N N . VAL A 1 87 ? -2.610 -15.784 23.287 1.00 66.31 87 VAL A N 1
ATOM 631 C CA . VAL A 1 87 ? -1.764 -16.976 23.503 1.00 66.31 87 VAL A CA 1
ATOM 632 C C . VAL A 1 87 ? -2.566 -18.261 23.731 1.00 66.31 87 VAL A C 1
ATOM 634 O O . VAL A 1 87 ? -2.023 -19.356 23.598 1.00 66.31 87 VAL A O 1
ATOM 637 N N . ARG A 1 88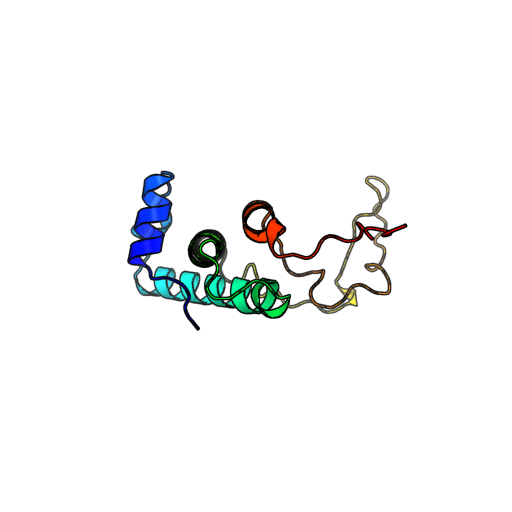 ? -3.859 -18.155 24.068 1.00 46.84 88 ARG A N 1
ATOM 638 C CA . ARG A 1 88 ? -4.759 -19.299 24.268 1.00 46.84 88 ARG A CA 1
ATOM 639 C C . ARG A 1 88 ? -6.216 -18.885 24.068 1.00 46.84 88 ARG A C 1
ATOM 641 O O . ARG A 1 88 ? -6.620 -17.814 24.508 1.00 46.84 88 ARG A O 1
ATOM 648 N N . VAL A 1 89 ? -7.012 -19.757 23.453 1.00 46.88 89 VAL A N 1
ATOM 649 C CA . VAL A 1 89 ? -8.478 -19.637 23.414 1.00 46.88 89 VAL A CA 1
ATOM 650 C C . VAL A 1 89 ? -9.028 -20.431 24.607 1.00 46.88 89 VAL A C 1
ATOM 652 O O . VAL A 1 89 ? -9.010 -21.660 24.597 1.00 46.88 89 VAL A O 1
ATOM 655 N N . GLY A 1 90 ? -9.394 -19.729 25.682 1.00 67.94 90 GLY A N 1
ATOM 656 C CA . GLY A 1 90 ? -9.802 -20.260 26.993 1.00 67.94 90 GLY A CA 1
ATOM 657 C C . GLY A 1 90 ? -10.023 -19.104 27.978 1.00 67.94 90 GLY A C 1
ATOM 658 O O . GLY A 1 90 ? -10.421 -18.028 27.533 1.00 67.94 90 GLY A O 1
ATOM 659 N N . ASP A 1 91 ? -9.727 -19.272 29.274 1.00 58.34 91 ASP A N 1
ATOM 660 C CA . ASP A 1 91 ? -9.666 -18.137 30.212 1.00 58.34 91 ASP A CA 1
ATOM 661 C C . ASP A 1 91 ? -8.734 -17.061 29.631 1.00 58.34 91 ASP A C 1
ATOM 663 O O . ASP A 1 91 ? -7.544 -17.309 29.424 1.00 58.34 91 ASP A O 1
ATOM 667 N N . LEU A 1 92 ? -9.291 -15.898 29.282 1.00 55.50 92 LEU A N 1
ATOM 668 C CA . LEU A 1 92 ? -8.590 -14.826 28.573 1.00 55.50 92 LEU A CA 1
ATOM 669 C C . LEU A 1 92 ? -7.388 -14.342 29.396 1.00 55.50 92 LEU A C 1
ATOM 671 O O . LEU A 1 92 ? -7.531 -13.538 30.316 1.00 55.50 92 LEU A O 1
ATOM 675 N N . GLN A 1 93 ? -6.194 -14.812 29.040 1.00 59.28 93 GLN A N 1
ATOM 676 C CA . GLN A 1 93 ? -4.927 -14.322 29.571 1.00 59.28 93 GLN A CA 1
ATOM 677 C C . GLN A 1 93 ? -4.200 -13.532 28.484 1.00 59.28 93 GLN A C 1
ATOM 679 O O . GLN A 1 93 ? -3.868 -14.059 27.421 1.00 59.28 93 GLN A O 1
ATOM 684 N N . TRP A 1 94 ? -3.965 -12.251 28.757 1.00 55.91 94 TRP A N 1
ATOM 685 C CA . TRP A 1 94 ? -3.188 -11.363 27.900 1.00 55.91 94 TRP A CA 1
ATOM 686 C C . TRP A 1 94 ? -1.728 -11.395 28.351 1.00 55.91 94 TRP A C 1
ATOM 688 O O . TRP A 1 94 ? -1.429 -10.982 29.471 1.00 55.91 94 TRP A O 1
ATOM 698 N N . HIS A 1 95 ? -0.824 -11.856 27.488 1.00 58.59 95 HIS A N 1
ATOM 699 C CA . HIS A 1 95 ? 0.609 -11.625 27.664 1.00 58.59 95 HIS A CA 1
ATOM 700 C C . HIS A 1 95 ? 1.038 -10.423 26.809 1.00 58.59 95 HIS A C 1
ATOM 702 O O . HIS A 1 95 ? 0.552 -10.290 25.680 1.00 58.59 95 HIS A O 1
ATOM 708 N N . PRO A 1 96 ? 1.943 -9.561 27.310 1.00 58.56 96 PRO A N 1
ATOM 709 C CA . PRO A 1 96 ? 2.605 -8.570 26.472 1.00 58.56 96 PRO A CA 1
ATOM 710 C C . PRO A 1 96 ? 3.286 -9.276 25.300 1.00 58.56 96 PRO A C 1
ATOM 712 O O . PRO A 1 96 ? 3.834 -10.372 25.475 1.00 58.56 96 PRO A O 1
ATOM 715 N N . ALA A 1 97 ? 3.257 -8.664 24.119 1.00 56.62 97 ALA A N 1
ATOM 716 C CA . ALA A 1 97 ? 4.003 -9.176 22.983 1.00 56.62 97 ALA A CA 1
ATOM 717 C C . ALA A 1 97 ? 5.489 -9.365 23.333 1.00 56.62 97 ALA A C 1
ATOM 719 O O . ALA A 1 97 ? 6.066 -8.633 24.139 1.00 56.62 97 ALA A O 1
ATOM 720 N N . ARG A 1 98 ? 6.065 -10.426 22.760 1.00 50.69 98 ARG A N 1
ATOM 721 C CA . ARG A 1 98 ? 7.433 -10.929 22.948 1.00 50.69 98 ARG A CA 1
ATOM 722 C C . ARG A 1 98 ? 8.451 -9.813 23.226 1.00 50.69 98 ARG A C 1
ATOM 724 O O . ARG A 1 98 ? 8.560 -8.866 22.454 1.00 50.69 98 ARG A O 1
ATOM 731 N N . SER A 1 99 ? 9.285 -9.978 24.256 1.00 43.94 99 SER A N 1
ATOM 732 C CA . SER A 1 99 ? 10.486 -9.152 24.404 1.00 43.94 99 SER A CA 1
ATOM 733 C C . SER A 1 99 ? 11.392 -9.368 23.183 1.00 43.94 99 SER A C 1
ATOM 735 O O . SER A 1 99 ? 11.955 -10.446 22.992 1.00 43.94 99 SER A O 1
ATOM 737 N N . GLY A 1 100 ? 11.478 -8.356 22.318 1.00 49.84 100 GLY A N 1
ATOM 738 C CA . GLY A 1 100 ? 12.319 -8.374 21.120 1.00 49.84 100 GLY A CA 1
ATOM 739 C C . GLY A 1 100 ? 11.598 -8.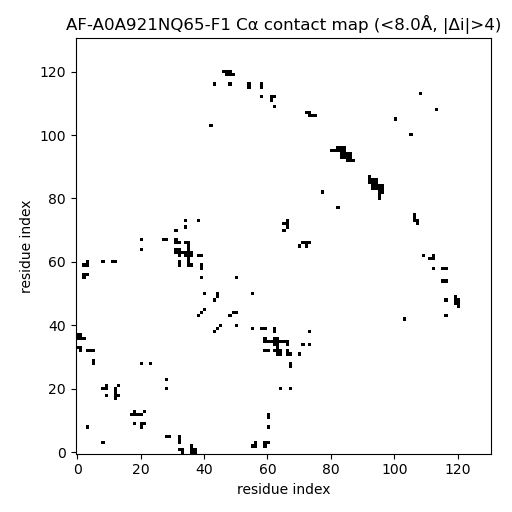234 19.777 1.00 49.84 100 GLY A C 1
ATOM 740 O O . GLY A 1 100 ? 12.281 -8.354 18.766 1.00 49.84 100 GLY A O 1
ATOM 741 N N . SER A 1 101 ? 10.282 -7.980 19.727 1.00 52.72 101 SER A N 1
ATOM 742 C CA . SER A 1 101 ? 9.674 -7.461 18.492 1.00 52.72 101 SER A CA 1
ATOM 743 C C . SER A 1 101 ? 10.112 -6.010 18.267 1.00 52.72 101 SER A C 1
ATOM 745 O O . SER A 1 101 ? 10.061 -5.170 19.171 1.00 52.72 101 SER A O 1
ATOM 747 N N . GLY A 1 102 ? 10.611 -5.712 17.070 1.00 57.81 102 GLY A N 1
ATOM 748 C CA . GLY A 1 102 ? 10.862 -4.339 16.650 1.00 57.81 102 GLY A CA 1
ATOM 749 C C . GLY A 1 102 ? 9.540 -3.621 16.376 1.00 57.81 102 GLY A C 1
ATOM 750 O O . GLY A 1 102 ? 8.535 -4.252 16.067 1.00 57.81 102 GLY A O 1
ATOM 751 N N . ALA A 1 103 ? 9.534 -2.285 16.417 1.00 60.41 103 ALA A N 1
ATOM 752 C CA . ALA A 1 103 ? 8.333 -1.481 16.140 1.00 60.41 103 ALA A CA 1
ATOM 753 C C . ALA A 1 103 ? 7.681 -1.769 14.766 1.00 60.41 103 ALA A C 1
ATOM 755 O O . ALA A 1 103 ? 6.511 -1.466 14.554 1.00 60.41 103 ALA A O 1
ATOM 756 N N . VAL A 1 104 ? 8.437 -2.360 13.835 1.00 63.28 104 VAL A N 1
ATOM 757 C CA . VAL A 1 104 ? 7.981 -2.734 12.490 1.00 63.28 104 VAL A CA 1
ATOM 758 C C . VAL A 1 104 ? 7.271 -4.089 12.423 1.00 63.28 104 VAL A C 1
ATOM 760 O O . VAL A 1 104 ? 6.548 -4.324 11.459 1.00 63.28 104 VAL A O 1
ATOM 763 N N . ASP A 1 105 ? 7.432 -4.956 13.428 1.00 64.94 105 ASP A N 1
ATOM 764 C CA . ASP A 1 105 ? 6.840 -6.305 13.445 1.00 64.94 105 ASP A CA 1
ATOM 765 C C . ASP A 1 105 ? 5.326 -6.277 13.711 1.00 64.94 105 ASP A C 1
ATOM 767 O O . ASP A 1 105 ? 4.628 -7.257 13.467 1.00 64.94 105 ASP A O 1
ATOM 771 N N . ASN A 1 106 ? 4.821 -5.134 14.179 1.00 68.25 106 ASN A N 1
ATOM 772 C CA . ASN A 1 106 ? 3.413 -4.909 14.496 1.00 68.25 106 ASN A CA 1
ATOM 773 C C . ASN A 1 106 ? 2.676 -4.099 13.421 1.00 68.25 106 ASN A C 1
ATOM 775 O O . ASN A 1 106 ? 1.509 -3.749 13.596 1.00 68.25 106 ASN A O 1
ATOM 779 N N . VAL A 1 107 ? 3.348 -3.775 12.311 1.00 75.38 107 VAL A N 1
ATOM 780 C CA . VAL A 1 107 ? 2.694 -3.140 11.165 1.00 75.38 107 VAL A CA 1
ATOM 781 C C . VAL A 1 107 ? 1.799 -4.181 10.486 1.00 75.38 107 VAL A C 1
ATOM 783 O O . VAL A 1 107 ? 2.255 -5.301 10.252 1.00 75.38 107 VAL A O 1
ATOM 786 N N . PRO A 1 108 ? 0.544 -3.848 10.137 1.00 78.81 108 PRO A N 1
ATOM 787 C CA . PRO A 1 108 ? -0.314 -4.769 9.406 1.00 78.81 108 PRO A CA 1
ATOM 788 C C . PRO A 1 108 ? 0.329 -5.231 8.095 1.00 78.81 108 PRO A C 1
ATOM 790 O O . PRO A 1 108 ? 0.808 -4.417 7.305 1.00 78.81 108 PRO A O 1
ATOM 793 N N . VAL A 1 109 ? 0.306 -6.544 7.861 1.00 82.12 109 VAL A N 1
ATOM 794 C CA . VAL A 1 109 ? 0.846 -7.179 6.652 1.00 82.12 109 VAL A CA 1
ATOM 795 C C . VAL A 1 109 ? -0.279 -7.735 5.785 1.00 82.12 109 VAL A C 1
ATOM 797 O O . VAL A 1 109 ? -1.234 -8.337 6.276 1.00 82.12 109 VAL A O 1
ATOM 800 N N . SER A 1 110 ? -0.158 -7.557 4.470 1.00 86.94 110 SER A N 1
ATOM 801 C CA . SER A 1 110 ? -1.035 -8.198 3.488 1.00 86.94 110 SER A CA 1
ATOM 802 C C . SER A 1 110 ? -0.335 -9.422 2.916 1.00 86.94 110 SER A C 1
ATOM 804 O O . SER A 1 110 ? 0.711 -9.289 2.285 1.00 86.94 110 SER A O 1
ATOM 806 N N . LEU A 1 111 ? -0.939 -10.608 3.064 1.00 86.69 111 LEU A N 1
ATOM 807 C CA . LEU A 1 111 ? -0.399 -11.859 2.509 1.00 86.69 111 LEU A CA 1
ATOM 808 C C . LEU A 1 111 ? -0.149 -11.778 0.997 1.00 86.69 111 LEU A C 1
ATOM 810 O O . LEU A 1 111 ? 0.755 -12.433 0.488 1.00 86.69 111 LEU A O 1
ATOM 814 N N . HIS A 1 112 ? -0.942 -10.979 0.281 1.00 88.31 112 HIS A N 1
ATOM 815 C CA . HIS A 1 112 ? -0.774 -10.789 -1.156 1.00 88.31 112 HIS A CA 1
ATOM 816 C C . HIS A 1 112 ? 0.497 -9.993 -1.468 1.00 88.31 112 HIS A C 1
ATOM 818 O O . HIS A 1 112 ? 1.261 -10.386 -2.342 1.00 88.31 112 HIS A O 1
ATOM 824 N N . ILE A 1 113 ? 0.734 -8.902 -0.732 1.00 92.88 113 ILE A N 1
ATOM 825 C CA . ILE A 1 113 ? 1.930 -8.065 -0.895 1.00 92.88 113 ILE A CA 1
ATOM 826 C C . ILE A 1 113 ? 3.176 -8.853 -0.473 1.00 92.88 113 ILE A C 1
ATOM 828 O O . ILE A 1 113 ? 4.175 -8.844 -1.185 1.00 92.88 113 ILE A O 1
ATOM 832 N N . GLU A 1 114 ? 3.087 -9.602 0.627 1.00 90.88 114 GLU A N 1
ATOM 833 C CA . GLU A 1 114 ? 4.147 -10.506 1.078 1.00 90.88 114 GLU A CA 1
ATOM 834 C C . GLU A 1 114 ? 4.489 -11.545 0.011 1.00 90.88 114 GLU A C 1
ATOM 836 O O . GLU A 1 114 ? 5.653 -11.701 -0.339 1.00 90.88 114 GLU A O 1
ATOM 841 N N . ALA A 1 115 ? 3.491 -12.229 -0.561 1.00 88.62 115 ALA A N 1
ATOM 842 C CA . ALA A 1 115 ? 3.720 -13.212 -1.618 1.00 88.62 115 ALA A CA 1
ATOM 843 C C . ALA A 1 115 ? 4.372 -12.589 -2.861 1.00 88.62 115 ALA A C 1
ATOM 845 O O . ALA A 1 115 ? 5.274 -13.194 -3.438 1.00 88.62 115 ALA A O 1
ATOM 846 N N . LEU A 1 116 ? 3.941 -11.382 -3.233 1.00 92.75 116 LEU A N 1
ATOM 847 C CA . LEU A 1 116 ? 4.447 -10.646 -4.387 1.00 92.75 116 LEU A CA 1
ATOM 848 C C . LEU A 1 116 ? 5.920 -10.241 -4.210 1.00 92.75 116 LEU A C 1
ATOM 850 O O . LEU A 1 116 ? 6.725 -10.381 -5.125 1.00 92.75 116 LEU A O 1
ATOM 854 N N . LEU A 1 117 ? 6.289 -9.771 -3.017 1.00 93.06 117 LEU A N 1
ATOM 855 C CA . LEU A 1 117 ? 7.624 -9.235 -2.741 1.00 93.06 117 LEU A CA 1
ATOM 856 C C . LEU A 1 117 ? 8.569 -10.253 -2.089 1.00 93.06 117 LEU A C 1
ATOM 858 O O . LEU A 1 117 ? 9.743 -9.952 -1.864 1.00 93.06 117 LEU A O 1
ATOM 862 N N . ARG A 1 118 ? 8.092 -11.476 -1.829 1.00 87.50 118 ARG A N 1
ATOM 863 C CA . ARG A 1 118 ? 8.826 -12.528 -1.112 1.00 87.50 118 ARG A CA 1
ATOM 864 C C . ARG A 1 118 ? 10.199 -12.824 -1.697 1.00 87.50 118 ARG A C 1
ATOM 866 O O . ARG A 1 118 ? 11.121 -13.113 -0.947 1.00 87.50 118 ARG A O 1
ATOM 873 N N . GLN A 1 119 ? 10.340 -12.762 -3.018 1.00 87.56 119 GLN A N 1
ATOM 874 C CA . GLN A 1 119 ? 11.611 -13.037 -3.694 1.00 87.56 119 GLN A CA 1
ATOM 875 C C . GLN A 1 119 ? 12.728 -12.047 -3.320 1.00 87.56 119 GLN A C 1
ATOM 877 O O . GLN A 1 119 ? 13.903 -12.384 -3.427 1.00 87.56 119 GLN A O 1
ATOM 882 N N . TYR A 1 120 ? 12.365 -10.850 -2.851 1.00 88.19 120 TYR A N 1
ATOM 883 C CA . TYR A 1 120 ? 13.299 -9.802 -2.436 1.00 88.19 120 TYR A CA 1
ATOM 884 C C . TYR A 1 120 ? 13.525 -9.767 -0.924 1.00 88.19 120 TYR A C 1
ATOM 886 O O . TYR A 1 120 ? 14.540 -9.258 -0.450 1.00 88.19 120 TYR A O 1
ATOM 894 N N . LEU A 1 121 ? 12.583 -10.309 -0.154 1.00 81.50 121 LEU A N 1
ATOM 895 C CA . LEU A 1 121 ? 12.680 -10.403 1.294 1.00 81.50 121 LEU A CA 1
ATOM 896 C C . LEU A 1 121 ? 13.568 -11.605 1.628 1.00 81.50 121 LEU A C 1
ATOM 898 O O . LEU A 1 121 ? 13.118 -12.748 1.613 1.00 81.50 121 LEU A O 1
ATOM 902 N N . GLY A 1 122 ? 14.854 -11.334 1.869 1.00 67.44 122 GLY A N 1
ATOM 903 C CA . GLY A 1 122 ? 15.879 -12.346 2.126 1.00 67.44 122 GLY A CA 1
ATOM 904 C C . GLY A 1 122 ? 15.392 -13.454 3.063 1.00 67.44 122 GLY A C 1
ATOM 905 O O . GLY A 1 122 ? 15.037 -13.207 4.215 1.00 67.44 122 GLY A O 1
ATOM 906 N N . GLY A 1 123 ? 15.374 -14.685 2.549 1.00 52.03 123 GLY A N 1
ATOM 907 C CA . GLY A 1 123 ? 15.031 -15.864 3.326 1.00 52.03 123 GLY A CA 1
ATOM 908 C C . GLY A 1 123 ? 16.046 -16.079 4.443 1.00 52.03 123 GLY A C 1
ATOM 909 O O . GLY A 1 123 ? 17.254 -16.142 4.214 1.00 52.03 123 GLY A O 1
ATOM 910 N N . THR A 1 124 ? 15.552 -16.246 5.661 1.00 48.81 124 THR A N 1
ATOM 911 C CA . THR A 1 124 ? 16.288 -16.918 6.723 1.00 48.81 124 THR A CA 1
ATOM 912 C C . THR A 1 124 ? 16.714 -18.313 6.241 1.00 48.81 124 THR A C 1
ATOM 914 O O . THR A 1 124 ? 15.916 -19.240 6.200 1.00 48.81 124 THR A O 1
ATOM 917 N N . GLY A 1 125 ? 17.994 -18.457 5.883 1.00 41.59 125 GLY A N 1
ATOM 918 C CA . GLY A 1 125 ? 18.727 -19.725 5.893 1.00 41.59 125 GLY A CA 1
ATOM 919 C C . GLY A 1 125 ? 18.589 -20.645 4.675 1.00 41.59 125 GLY A C 1
ATOM 920 O O . GLY A 1 125 ? 17.922 -21.668 4.745 1.00 41.59 125 GLY A O 1
ATOM 921 N N . VAL A 1 126 ? 19.394 -20.407 3.638 1.00 40.47 126 VAL A N 1
ATOM 922 C CA . VAL A 1 126 ? 20.197 -21.495 3.053 1.00 40.47 126 VAL A CA 1
ATOM 923 C C . VAL A 1 126 ? 21.633 -20.990 2.982 1.00 40.47 126 VAL A C 1
ATOM 925 O O . VAL A 1 126 ? 22.027 -20.310 2.039 1.00 40.47 126 VAL A O 1
ATOM 928 N N . ALA A 1 127 ? 22.417 -21.289 4.018 1.00 40.84 127 ALA A N 1
ATOM 929 C CA . ALA A 1 127 ? 23.864 -21.244 3.898 1.00 40.84 127 ALA A CA 1
ATOM 930 C C . ALA A 1 127 ? 24.255 -22.366 2.930 1.00 40.84 127 ALA A C 1
ATOM 932 O O . ALA A 1 127 ? 24.245 -23.540 3.296 1.00 40.84 127 ALA A O 1
ATOM 933 N N . VAL A 1 128 ? 24.545 -22.015 1.680 1.00 40.94 128 VAL A N 1
ATOM 934 C CA . VAL A 1 128 ? 25.264 -22.916 0.782 1.00 40.94 128 VAL A CA 1
ATOM 935 C C . VAL A 1 128 ? 26.664 -23.066 1.376 1.00 40.94 128 VAL A C 1
ATOM 937 O O . VAL A 1 128 ? 27.506 -22.184 1.227 1.00 40.94 128 VAL A O 1
ATOM 940 N N . PHE A 1 129 ? 26.900 -24.154 2.109 1.00 37.44 129 PHE A N 1
ATOM 941 C CA . PHE A 1 129 ? 28.258 -24.598 2.395 1.00 37.44 129 PHE A CA 1
ATOM 942 C C . PHE A 1 129 ? 28.843 -25.102 1.079 1.00 37.44 129 PHE A C 1
ATOM 944 O O . PHE A 1 129 ? 28.448 -26.150 0.571 1.00 37.44 129 PHE A O 1
ATOM 951 N N . VAL A 1 130 ? 29.757 -24.320 0.514 1.00 44.59 130 VAL A N 1
ATOM 952 C CA . VAL A 1 130 ? 30.697 -24.823 -0.484 1.00 44.59 130 VAL A CA 1
ATOM 953 C C . VAL A 1 130 ? 31.689 -25.696 0.285 1.00 44.59 130 VAL A C 1
ATOM 955 O O . VAL A 1 130 ? 32.383 -25.192 1.169 1.00 44.59 130 VAL A O 1
ATOM 958 N N . VAL A 1 131 ? 31.670 -27.001 0.008 1.00 53.34 131 VAL A N 1
ATOM 959 C CA . VAL A 1 131 ? 32.667 -27.982 0.473 1.00 53.34 131 VAL A CA 1
ATOM 960 C C . VAL A 1 131 ? 33.758 -28.100 -0.577 1.00 53.34 131 VAL A C 1
ATOM 962 O O . VAL A 1 131 ? 33.395 -28.138 -1.775 1.00 53.34 131 VAL A O 1
#